Protein AF-A0A2M8KAE6-F1 (afdb_monomer)

Nearest PDB structures (foldseek):
  7bxo-assembly1_F  TM=5.352E-01  e=2.584E-01  Shewanella oneidensis MR-1
  7bxo-assembly1_H  TM=4.807E-01  e=1.833E-01  Shewanella oneidensis MR-1
  3g50-assembly1_B-2  TM=4.434E-01  e=1.437E+00  Streptomyces coelicolor

Foldseek 3Di:
DPDDDLLRLLVVLLVQLVVLLVVLLVDPDQVSNVVSLLSSLVSLVVSLLSLVCVVCVLVVADNDSDLVRRVVRCVVVVHDQPLSVVLVVQCVDCPHLSVVSVVSNCVSPVVPDDPPDPPDPPPDDDPPDPSCPSSVVSSVVSVVSSVVSVVVSVVD

pLDDT: mean 85.57, std 17.7, range [33.69, 97.94]

Sequence (156 aa):
MSGASLASLTNQKLDTARRFIKQSQDSDEAWLRVGLESSAIFQLRSALNGLLKEVNAAYSLSGSLDVAKLLAESEDKQIVVPVLAELADLLSRTDSWCFQLNQAYLVQFECRTSMSSVVQSDSLIGRGSDAGASVSFYLAKLVELVLRFREESSEY

Structure (mmCIF, N/CA/C/O backbone):
data_AF-A0A2M8KAE6-F1
#
_entry.id   AF-A0A2M8KAE6-F1
#
loop_
_atom_site.group_PDB
_atom_site.id
_atom_site.type_symbol
_atom_site.label_atom_id
_atom_site.label_alt_id
_atom_site.label_comp_id
_atom_site.label_asym_id
_atom_site.label_entity_id
_atom_site.label_seq_id
_atom_site.pdbx_PDB_ins_code
_atom_site.Cartn_x
_atom_site.Cartn_y
_atom_site.Cartn_z
_atom_site.occupancy
_atom_site.B_iso_or_equiv
_atom_site.auth_seq_id
_atom_site.auth_comp_id
_atom_site.auth_asym_id
_atom_site.auth_atom_id
_atom_site.pdbx_PDB_model_num
ATOM 1 N N . MET A 1 1 ? 7.671 22.647 14.621 1.00 35.97 1 MET A N 1
ATOM 2 C CA . MET A 1 1 ? 7.744 22.268 13.194 1.00 35.97 1 MET A CA 1
ATOM 3 C C . MET A 1 1 ? 6.502 21.454 12.882 1.00 35.97 1 MET A C 1
ATOM 5 O O . MET A 1 1 ? 6.329 20.415 13.501 1.00 35.97 1 MET A O 1
ATOM 9 N N . SER A 1 2 ? 5.606 21.937 12.021 1.00 43.78 2 SER A N 1
ATOM 10 C CA . SER A 1 2 ? 4.449 21.154 11.569 1.00 43.78 2 SER A CA 1
ATOM 11 C C . SER A 1 2 ? 4.962 20.008 10.696 1.00 43.78 2 SER A C 1
ATOM 13 O O . SER A 1 2 ? 5.333 20.226 9.543 1.00 43.78 2 SER A O 1
ATOM 15 N N . GLY A 1 3 ? 5.089 18.813 11.275 1.00 55.78 3 GLY A N 1
ATOM 16 C CA . GLY A 1 3 ? 5.437 17.612 10.519 1.00 55.78 3 GLY A CA 1
ATOM 17 C C . GLY A 1 3 ? 4.403 17.357 9.423 1.00 55.78 3 GLY A C 1
ATOM 18 O O . GLY A 1 3 ? 3.232 17.700 9.582 1.00 55.78 3 GLY A O 1
ATOM 19 N N . ALA A 1 4 ? 4.838 16.782 8.302 1.00 70.81 4 ALA A N 1
ATOM 20 C CA . ALA A 1 4 ? 3.914 16.326 7.270 1.00 70.81 4 ALA A CA 1
ATOM 21 C C . ALA A 1 4 ? 2.908 15.335 7.881 1.00 70.81 4 ALA A C 1
ATOM 23 O O . ALA A 1 4 ? 3.294 14.476 8.678 1.00 70.81 4 ALA A O 1
ATOM 24 N N . SER A 1 5 ? 1.629 15.454 7.517 1.00 88.62 5 SER A N 1
ATOM 25 C CA . SER A 1 5 ? 0.607 14.496 7.948 1.00 88.62 5 SER A CA 1
ATOM 26 C C . SER A 1 5 ? 0.924 13.092 7.424 1.00 88.62 5 SER A C 1
ATOM 28 O O . SER A 1 5 ? 1.611 12.937 6.409 1.00 88.62 5 SER A O 1
ATOM 30 N N . LEU A 1 6 ? 0.395 12.058 8.085 1.00 90.19 6 LEU A N 1
ATOM 31 C CA . LEU A 1 6 ? 0.551 10.672 7.627 1.00 90.19 6 LEU A CA 1
ATOM 32 C C . LEU A 1 6 ? 0.064 10.505 6.180 1.00 90.19 6 LEU A C 1
ATOM 34 O O . LEU A 1 6 ? 0.785 9.946 5.357 1.00 90.19 6 LEU A O 1
ATOM 38 N N . ALA A 1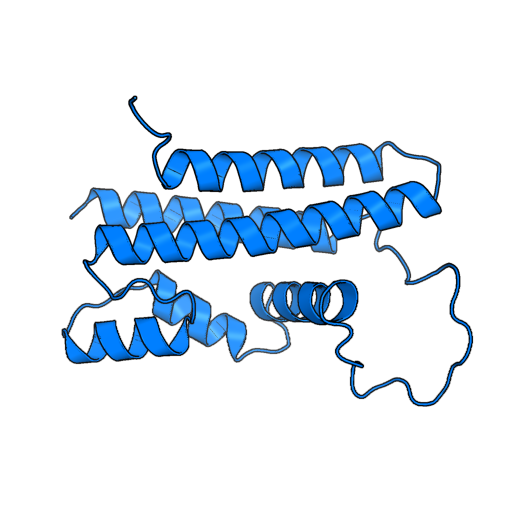 7 ? -1.076 11.116 5.848 1.00 92.19 7 ALA A N 1
ATOM 39 C CA . ALA A 1 7 ? -1.613 11.129 4.492 1.00 92.19 7 ALA A CA 1
ATOM 40 C C . ALA A 1 7 ? -0.650 11.745 3.461 1.00 92.19 7 ALA A C 1
ATOM 42 O O . ALA A 1 7 ? -0.489 11.214 2.359 1.00 92.19 7 ALA A O 1
ATOM 43 N N . SER A 1 8 ? 0.029 12.839 3.825 1.00 93.12 8 SER A N 1
ATOM 44 C CA . SER A 1 8 ? 1.031 13.488 2.970 1.00 93.12 8 SER A CA 1
ATOM 45 C C . SER A 1 8 ? 2.235 12.577 2.716 1.00 93.12 8 SER A C 1
ATOM 47 O O . SER A 1 8 ? 2.679 12.438 1.575 1.00 93.12 8 SER A O 1
ATOM 49 N N . LEU A 1 9 ? 2.716 11.879 3.749 1.00 94.44 9 LEU A N 1
ATOM 50 C CA . LEU A 1 9 ? 3.811 10.918 3.611 1.00 94.44 9 LEU A CA 1
ATOM 51 C C . LEU A 1 9 ? 3.423 9.739 2.710 1.00 94.44 9 LEU A C 1
ATOM 53 O O . LEU A 1 9 ? 4.198 9.376 1.826 1.00 94.44 9 LEU A O 1
ATOM 57 N N . THR A 1 10 ? 2.227 9.170 2.879 1.00 96.31 10 THR A N 1
ATOM 58 C CA . THR A 1 10 ? 1.722 8.096 2.008 1.00 96.31 10 THR A CA 1
ATOM 59 C C . THR A 1 10 ? 1.616 8.560 0.555 1.00 96.31 10 THR A C 1
ATOM 61 O O . THR A 1 10 ? 2.092 7.867 -0.344 1.00 96.31 10 THR A O 1
ATOM 64 N N . ASN A 1 11 ? 1.088 9.764 0.312 1.00 96.50 11 ASN A N 1
ATOM 65 C CA . ASN A 1 11 ? 0.989 10.330 -1.038 1.00 96.50 11 ASN A CA 1
ATOM 66 C C . ASN A 1 11 ? 2.365 10.529 -1.672 1.00 96.50 11 ASN A C 1
ATOM 68 O O . ASN A 1 11 ? 2.573 10.137 -2.817 1.00 96.50 11 ASN A O 1
ATOM 72 N N . GLN A 1 12 ? 3.339 11.037 -0.913 1.00 96.94 12 GLN A N 1
ATOM 73 C CA . GLN A 1 12 ? 4.706 11.192 -1.403 1.00 96.94 12 GLN A CA 1
ATOM 74 C C . GLN A 1 12 ? 5.291 9.854 -1.883 1.00 96.94 12 GLN A C 1
ATOM 76 O O . GLN A 1 12 ? 5.991 9.811 -2.897 1.00 96.94 12 GLN A O 1
ATOM 81 N N . LYS A 1 13 ? 4.999 8.749 -1.183 1.00 97.62 13 LYS A N 1
ATOM 82 C CA . LYS A 1 13 ? 5.434 7.403 -1.582 1.00 97.62 13 LYS A CA 1
ATOM 83 C C . LYS A 1 13 ? 4.753 6.937 -2.868 1.00 97.62 13 LYS A C 1
ATOM 85 O O . LYS A 1 13 ? 5.449 6.473 -3.771 1.00 97.62 13 LYS A O 1
ATOM 90 N N . LEU A 1 14 ? 3.438 7.120 -2.988 1.00 97.88 14 LEU A N 1
ATOM 91 C CA . LEU A 1 14 ? 2.681 6.789 -4.202 1.00 97.88 14 LEU A CA 1
ATOM 92 C C . LEU A 1 14 ? 3.158 7.602 -5.416 1.00 97.88 14 LEU A C 1
ATOM 94 O O . LEU A 1 14 ? 3.379 7.043 -6.490 1.00 97.88 14 LEU A O 1
ATOM 98 N N . ASP A 1 15 ? 3.399 8.899 -5.237 1.00 97.81 15 ASP A N 1
ATOM 99 C CA . ASP A 1 15 ? 3.899 9.782 -6.293 1.00 97.81 15 ASP A CA 1
ATOM 100 C C . ASP A 1 15 ? 5.320 9.420 -6.717 1.00 97.81 15 ASP A C 1
ATOM 102 O O . ASP A 1 15 ? 5.643 9.421 -7.906 1.00 97.81 15 ASP A O 1
ATOM 106 N N . THR A 1 16 ? 6.178 9.071 -5.757 1.00 97.50 16 THR A N 1
ATOM 107 C CA . THR A 1 16 ? 7.539 8.616 -6.058 1.00 97.50 16 THR A CA 1
ATOM 108 C C . THR A 1 16 ? 7.509 7.296 -6.832 1.00 97.50 16 THR A C 1
ATOM 110 O O . THR A 1 16 ? 8.198 7.175 -7.844 1.00 97.50 16 THR A O 1
ATOM 113 N N . ALA A 1 17 ? 6.669 6.336 -6.424 1.00 97.38 17 ALA A N 1
ATOM 114 C CA . ALA A 1 17 ? 6.471 5.086 -7.159 1.00 97.38 17 ALA A CA 1
ATOM 115 C C . ALA A 1 17 ? 6.007 5.347 -8.600 1.00 97.38 17 ALA A C 1
ATOM 117 O O . ALA A 1 17 ? 6.585 4.812 -9.544 1.00 97.38 17 ALA A O 1
ATOM 118 N N . ARG A 1 18 ? 5.019 6.234 -8.781 1.00 97.44 18 ARG A N 1
ATOM 119 C CA . ARG A 1 18 ? 4.509 6.641 -10.099 1.00 97.44 18 ARG A CA 1
ATOM 120 C C . ARG A 1 18 ? 5.607 7.212 -10.996 1.00 97.44 18 ARG A C 1
ATOM 122 O O . ARG A 1 18 ? 5.656 6.883 -12.178 1.00 97.44 18 ARG A O 1
ATOM 129 N N . ARG A 1 19 ? 6.491 8.052 -10.448 1.00 97.44 19 ARG A N 1
ATOM 130 C CA . ARG A 1 19 ? 7.621 8.628 -11.198 1.00 97.44 19 ARG A CA 1
ATOM 131 C C . ARG A 1 19 ? 8.613 7.560 -11.641 1.00 97.44 19 ARG A C 1
ATOM 133 O O . ARG A 1 19 ? 9.009 7.581 -12.799 1.00 97.44 19 ARG A O 1
ATOM 140 N N . PHE A 1 20 ? 8.968 6.619 -10.765 1.00 96.38 20 PHE A N 1
ATOM 141 C CA . PHE A 1 20 ? 9.866 5.520 -11.130 1.00 96.38 20 PHE A CA 1
ATOM 142 C C . PHE A 1 20 ? 9.270 4.605 -12.202 1.00 96.38 20 PHE A C 1
ATOM 144 O O . PHE A 1 20 ? 9.972 4.248 -13.142 1.00 96.38 20 PHE A O 1
ATOM 151 N N . ILE A 1 21 ? 7.977 4.282 -12.113 1.00 94.06 21 ILE A N 1
ATOM 152 C CA . ILE A 1 21 ? 7.276 3.497 -13.141 1.00 94.06 21 ILE A CA 1
ATOM 153 C C . ILE A 1 21 ? 7.333 4.213 -14.490 1.00 94.06 21 ILE A C 1
ATOM 155 O O . ILE A 1 21 ? 7.736 3.614 -15.483 1.00 94.06 21 ILE A O 1
ATOM 159 N N . LYS A 1 22 ? 6.991 5.506 -14.519 1.00 95.19 22 LYS A N 1
ATOM 160 C CA . LYS A 1 22 ? 7.034 6.299 -15.750 1.00 95.19 22 LYS A CA 1
ATOM 161 C C . LYS A 1 22 ? 8.449 6.362 -16.330 1.00 95.19 22 LYS A C 1
ATOM 163 O O . LYS A 1 22 ? 8.644 6.103 -17.507 1.00 95.19 22 LYS A O 1
ATOM 168 N N . GLN A 1 23 ? 9.443 6.636 -15.489 1.00 94.12 23 GLN A N 1
ATOM 169 C CA . GLN A 1 23 ? 10.838 6.685 -15.917 1.00 94.12 23 GLN A CA 1
ATOM 170 C C . GLN A 1 23 ? 11.335 5.327 -16.443 1.00 94.12 23 GLN A C 1
ATOM 172 O O . GLN A 1 23 ? 12.158 5.304 -17.350 1.00 94.12 23 GLN A O 1
ATOM 177 N N . SER A 1 24 ? 10.845 4.206 -15.898 1.00 91.81 24 SER A N 1
ATOM 178 C CA . SER A 1 24 ? 11.138 2.868 -16.428 1.00 91.81 24 SER A CA 1
ATOM 179 C C . SER A 1 24 ? 10.552 2.697 -17.830 1.00 91.81 24 SER A C 1
ATOM 181 O O . SER A 1 24 ? 11.234 2.240 -18.738 1.00 91.81 24 SER A O 1
ATOM 183 N N . GLN A 1 25 ? 9.303 3.116 -18.036 1.00 90.19 25 GLN A N 1
ATOM 184 C CA . GLN A 1 25 ? 8.630 3.015 -19.335 1.00 90.19 25 GLN A CA 1
ATOM 185 C C . GLN A 1 25 ? 9.295 3.880 -20.413 1.00 90.19 25 GLN A C 1
ATOM 187 O O . GLN A 1 25 ? 9.353 3.468 -21.567 1.00 90.19 25 GLN A O 1
ATOM 192 N N . ASP A 1 26 ? 9.827 5.037 -20.019 1.00 91.81 26 ASP A N 1
ATOM 193 C CA . ASP A 1 26 ? 10.525 5.973 -20.906 1.00 91.81 26 ASP A CA 1
ATOM 194 C C . ASP A 1 26 ? 12.004 5.588 -21.150 1.00 91.81 26 ASP A C 1
ATOM 196 O O . ASP A 1 26 ? 12.703 6.273 -21.895 1.00 91.81 26 ASP A O 1
ATOM 200 N N . SER A 1 27 ? 12.523 4.539 -20.498 1.00 87.88 27 SER A N 1
ATOM 201 C CA . SER A 1 27 ? 13.935 4.155 -20.580 1.00 87.88 27 SER A CA 1
ATOM 202 C C . SER A 1 27 ? 14.174 3.025 -21.580 1.00 87.88 27 SER A C 1
ATOM 204 O O . SER A 1 27 ? 13.583 1.953 -21.473 1.00 87.88 27 SER A O 1
ATOM 206 N N . ASP A 1 28 ? 15.131 3.217 -22.487 1.00 86.06 28 ASP A N 1
ATOM 207 C CA . ASP A 1 28 ? 15.583 2.171 -23.417 1.00 86.06 28 ASP A CA 1
ATOM 208 C C . ASP A 1 28 ? 16.569 1.176 -22.768 1.00 86.06 28 ASP A C 1
ATOM 210 O O . ASP A 1 28 ? 16.810 0.078 -23.273 1.00 86.06 28 ASP A O 1
ATOM 214 N N . GLU A 1 29 ? 17.126 1.535 -21.609 1.00 87.75 29 GLU A N 1
ATOM 215 C CA . GLU A 1 29 ? 18.167 0.781 -20.914 1.00 87.75 29 GLU A CA 1
ATOM 216 C C . GLU A 1 29 ? 17.560 -0.306 -20.015 1.00 87.75 29 GLU A C 1
ATOM 218 O O . GLU A 1 29 ? 17.036 -0.036 -18.930 1.00 87.75 29 GLU A O 1
ATOM 223 N N . ALA A 1 30 ? 17.670 -1.572 -20.428 1.00 83.44 30 ALA A N 1
ATOM 224 C CA . ALA A 1 30 ? 17.046 -2.701 -19.730 1.00 83.44 30 ALA A CA 1
ATOM 225 C C . ALA A 1 30 ? 17.452 -2.825 -18.246 1.00 83.44 30 ALA A C 1
ATOM 227 O O . ALA A 1 30 ? 16.621 -3.152 -17.398 1.00 83.44 30 ALA A O 1
ATOM 228 N N . TRP A 1 31 ? 18.713 -2.543 -17.906 1.00 83.38 31 TRP A N 1
ATOM 229 C CA . TRP A 1 31 ? 19.191 -2.595 -16.519 1.00 83.38 31 TRP A CA 1
ATOM 230 C C . TRP A 1 31 ? 18.584 -1.476 -15.658 1.00 83.38 31 TRP A C 1
ATOM 232 O O . TRP A 1 31 ? 18.247 -1.702 -14.492 1.00 83.38 31 TRP A O 1
ATOM 242 N N . LEU A 1 32 ? 18.398 -0.285 -16.238 1.00 86.75 32 LEU A N 1
ATOM 243 C CA . LEU A 1 32 ? 17.825 0.871 -15.557 1.00 86.75 32 LEU A CA 1
ATOM 244 C C . LEU A 1 32 ? 16.333 0.651 -15.292 1.00 86.75 32 LEU A C 1
ATOM 246 O O . LEU A 1 32 ? 15.865 0.923 -14.187 1.00 86.75 32 LEU A O 1
ATOM 250 N N . ARG A 1 33 ? 15.610 0.070 -16.257 1.00 88.00 33 ARG A N 1
ATOM 251 C CA . ARG A 1 33 ? 14.202 -0.327 -16.103 1.00 88.00 33 ARG A CA 1
ATOM 252 C C . ARG A 1 33 ? 13.975 -1.215 -14.887 1.00 88.00 33 ARG A C 1
ATOM 254 O O . ARG A 1 33 ? 13.150 -0.901 -14.032 1.00 88.00 33 ARG A O 1
ATOM 261 N N . VAL A 1 34 ? 14.761 -2.285 -14.765 1.00 85.19 34 VAL A N 1
ATOM 262 C CA . VAL A 1 34 ? 14.659 -3.228 -13.640 1.00 85.19 34 VAL A CA 1
ATOM 263 C C . VAL A 1 34 ? 14.949 -2.536 -12.302 1.00 85.19 34 VAL A C 1
ATOM 265 O O . VAL A 1 34 ? 14.253 -2.779 -11.310 1.00 85.19 34 VAL A O 1
ATOM 268 N N . GLY A 1 35 ? 15.943 -1.643 -12.260 1.00 88.81 35 GLY A N 1
ATOM 269 C CA . GLY A 1 35 ? 16.256 -0.855 -11.064 1.00 88.81 35 GLY A CA 1
ATOM 270 C C . GLY A 1 35 ? 15.124 0.096 -10.656 1.00 88.81 35 GLY A C 1
ATOM 271 O O . GLY A 1 35 ? 14.778 0.192 -9.474 1.00 88.81 35 GLY A O 1
ATOM 272 N N . LEU A 1 36 ? 14.507 0.769 -11.629 1.00 92.81 36 LEU A N 1
ATOM 273 C CA . LEU A 1 36 ? 13.386 1.685 -11.412 1.00 92.81 36 LEU A CA 1
ATOM 274 C C . LEU A 1 36 ? 12.114 0.945 -10.979 1.00 92.81 36 LEU A C 1
ATOM 276 O O . LEU A 1 36 ? 11.459 1.371 -10.030 1.00 92.81 36 LEU A O 1
ATOM 280 N N . GLU A 1 37 ? 11.798 -0.197 -11.593 1.00 91.88 37 GLU A N 1
ATOM 281 C CA . GLU A 1 37 ? 10.686 -1.063 -11.175 1.00 91.88 37 GLU A CA 1
ATOM 282 C C . GLU A 1 37 ? 10.872 -1.569 -9.738 1.00 91.88 37 GLU A C 1
ATOM 284 O O . GLU A 1 37 ? 9.943 -1.506 -8.932 1.00 91.88 37 GLU A O 1
ATOM 289 N N . SER A 1 38 ? 12.088 -1.989 -9.376 1.00 91.94 38 SER A N 1
ATOM 290 C CA . SER A 1 38 ? 12.404 -2.412 -8.003 1.00 91.94 38 SER A CA 1
ATOM 291 C C . SER A 1 38 ? 12.258 -1.253 -7.009 1.00 91.94 38 SER A C 1
ATOM 293 O O . SER A 1 38 ? 11.672 -1.396 -5.934 1.00 91.94 38 SER A O 1
ATOM 295 N N . SER A 1 39 ? 12.719 -0.059 -7.394 1.00 94.50 39 SER A N 1
ATOM 296 C CA . SER A 1 39 ? 12.547 1.161 -6.597 1.00 94.50 39 SER A CA 1
ATOM 297 C C . SER A 1 39 ? 11.069 1.511 -6.412 1.00 94.50 39 SER A C 1
ATOM 299 O O . SER A 1 39 ? 10.655 1.890 -5.316 1.00 94.50 39 SER A O 1
ATOM 301 N N . ALA A 1 40 ? 10.249 1.344 -7.451 1.00 96.06 40 ALA A N 1
ATOM 302 C CA . ALA A 1 40 ? 8.809 1.541 -7.374 1.00 96.06 40 ALA A CA 1
ATOM 303 C C . ALA A 1 40 ? 8.142 0.540 -6.418 1.00 96.06 40 ALA A C 1
ATOM 305 O O . ALA A 1 40 ? 7.363 0.962 -5.567 1.00 96.06 40 ALA A O 1
ATOM 306 N N . ILE A 1 41 ? 8.496 -0.749 -6.477 1.00 95.50 41 ILE A N 1
ATOM 307 C CA . ILE A 1 41 ? 7.998 -1.7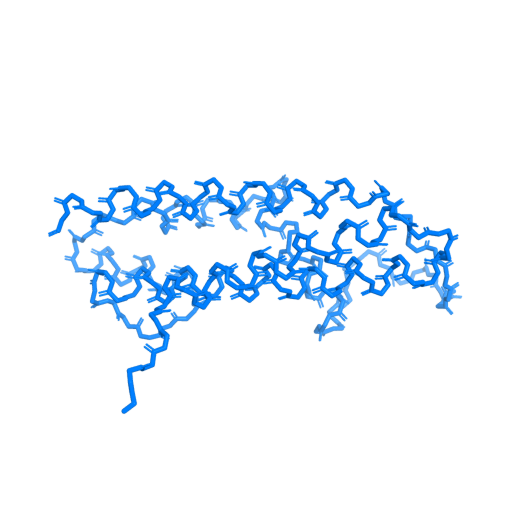79 -5.546 1.00 95.50 41 ILE A CA 1
ATOM 308 C C . ILE A 1 41 ? 8.310 -1.408 -4.092 1.00 95.50 41 ILE A C 1
ATOM 310 O O . ILE A 1 41 ? 7.430 -1.476 -3.231 1.00 95.50 41 ILE A O 1
ATOM 314 N N . PHE A 1 42 ? 9.528 -0.938 -3.812 1.00 96.25 42 PHE A N 1
ATOM 315 C CA . PHE A 1 42 ? 9.897 -0.465 -2.477 1.00 96.25 42 PHE A CA 1
ATOM 316 C C . PHE A 1 42 ? 9.023 0.709 -2.007 1.00 96.25 42 PHE A C 1
ATOM 318 O O . PHE A 1 42 ? 8.556 0.731 -0.861 1.00 96.25 42 PHE A O 1
ATOM 325 N N . GLN A 1 43 ? 8.776 1.689 -2.884 1.00 97.81 43 GLN A N 1
ATOM 326 C CA . GLN A 1 43 ? 7.918 2.829 -2.554 1.00 97.81 43 GLN A CA 1
ATOM 327 C C . GLN A 1 43 ? 6.455 2.406 -2.366 1.00 97.81 43 GLN A C 1
ATOM 329 O O . GLN A 1 43 ? 5.811 2.902 -1.446 1.00 97.81 43 GLN A O 1
ATOM 334 N N . LEU A 1 44 ? 5.945 1.449 -3.147 1.00 97.81 44 LEU A N 1
ATOM 335 C CA . LEU A 1 44 ? 4.597 0.895 -2.980 1.00 97.81 44 LEU A CA 1
ATOM 336 C C . LEU A 1 44 ? 4.446 0.147 -1.651 1.00 97.81 44 LEU A C 1
ATOM 338 O O . LEU A 1 44 ? 3.488 0.387 -0.919 1.00 97.81 44 LEU A O 1
ATOM 342 N N . ARG A 1 45 ? 5.421 -0.688 -1.268 1.00 96.81 45 ARG A N 1
ATOM 343 C CA . ARG A 1 45 ? 5.414 -1.341 0.053 1.00 96.81 45 ARG A CA 1
ATOM 344 C C . ARG A 1 45 ? 5.473 -0.319 1.189 1.00 96.81 45 ARG A C 1
ATOM 346 O O . ARG A 1 45 ? 4.808 -0.492 2.212 1.00 96.81 45 ARG A O 1
ATOM 353 N N . SER A 1 46 ? 6.241 0.754 1.000 1.00 96.69 46 SER A N 1
ATOM 354 C CA . SER A 1 46 ? 6.323 1.874 1.942 1.00 96.69 46 SER A CA 1
ATOM 355 C C . SER A 1 46 ? 5.012 2.662 2.030 1.00 96.69 46 SER A C 1
ATOM 357 O O . SER A 1 46 ? 4.637 3.075 3.123 1.00 96.69 46 SER A O 1
ATOM 359 N N . ALA A 1 47 ? 4.302 2.846 0.914 1.00 97.94 47 ALA A N 1
ATOM 360 C CA . ALA A 1 47 ? 2.980 3.466 0.883 1.00 97.94 47 ALA A CA 1
ATOM 361 C C . ALA A 1 47 ? 1.935 2.597 1.597 1.00 97.94 47 ALA A C 1
ATOM 363 O O . ALA A 1 47 ? 1.158 3.125 2.381 1.00 97.94 47 ALA A O 1
ATOM 364 N N . LEU A 1 48 ? 1.977 1.269 1.425 1.00 97.69 48 LEU A N 1
ATOM 365 C CA . LEU A 1 48 ? 1.126 0.343 2.181 1.00 97.69 48 LEU A CA 1
ATOM 366 C C . LEU A 1 48 ? 1.381 0.452 3.695 1.00 97.69 48 LEU A C 1
ATOM 368 O O . LEU A 1 48 ? 0.440 0.517 4.476 1.00 97.69 48 LEU A O 1
ATOM 372 N N . ASN A 1 49 ? 2.644 0.557 4.121 1.00 96.88 49 ASN A N 1
ATO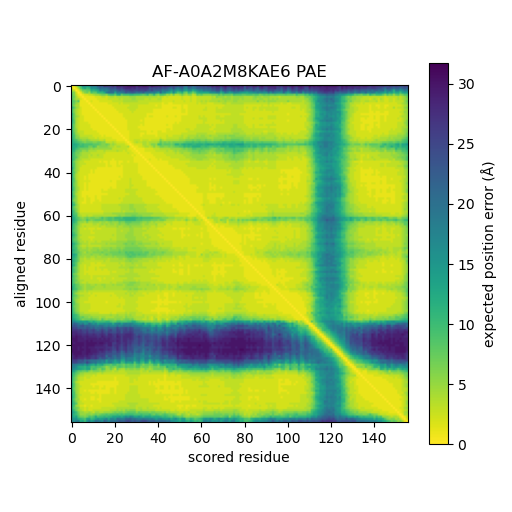M 373 C CA . ASN A 1 49 ? 2.966 0.847 5.526 1.00 96.88 49 ASN A CA 1
ATOM 374 C C . ASN A 1 49 ? 2.444 2.221 5.976 1.00 96.88 49 ASN A C 1
ATOM 376 O O . ASN A 1 49 ? 2.061 2.378 7.132 1.00 96.88 49 ASN A O 1
ATOM 380 N N . GLY A 1 50 ? 2.456 3.217 5.088 1.00 96.75 50 GLY A N 1
ATOM 381 C CA . GLY A 1 50 ? 1.851 4.528 5.323 1.00 96.75 50 GLY A CA 1
ATOM 382 C C . GLY A 1 50 ? 0.347 4.430 5.575 1.00 96.75 50 GLY A C 1
ATOM 383 O O . GLY A 1 50 ? -0.120 4.937 6.590 1.00 96.75 50 GLY A O 1
ATOM 384 N N . LEU A 1 51 ? -0.373 3.682 4.731 1.00 97.19 51 LEU A N 1
ATOM 385 C CA . LEU A 1 51 ? -1.798 3.395 4.906 1.00 97.19 51 LEU A CA 1
ATOM 386 C C . LEU A 1 51 ? -2.077 2.738 6.262 1.00 97.19 51 LEU A C 1
ATOM 388 O O . LEU A 1 51 ? -2.946 3.208 6.983 1.00 97.19 51 LEU A O 1
ATOM 392 N N . LEU A 1 52 ? -1.310 1.717 6.661 1.00 97.06 52 LEU A N 1
ATOM 393 C CA . LEU A 1 52 ? -1.501 1.086 7.975 1.00 97.06 52 LEU A CA 1
ATOM 394 C C . LEU A 1 52 ? -1.298 2.076 9.128 1.00 97.06 52 LEU A C 1
ATOM 396 O O . LEU A 1 52 ? -2.052 2.052 10.092 1.00 97.06 52 LEU A O 1
ATOM 400 N N . LYS A 1 53 ? -0.343 3.008 9.022 1.00 96.31 53 LYS A N 1
ATOM 401 C CA . LYS A 1 53 ? -0.192 4.076 10.025 1.00 96.31 53 LYS A CA 1
ATOM 402 C C . LYS A 1 53 ? -1.384 5.029 10.051 1.00 96.31 53 LYS A C 1
ATOM 404 O O . LYS A 1 53 ? -1.760 5.467 11.134 1.00 96.31 53 LYS A O 1
ATOM 409 N N . GLU A 1 54 ? -1.947 5.370 8.893 1.00 95.31 54 GLU A N 1
ATOM 410 C CA . GLU A 1 54 ? -3.171 6.177 8.817 1.00 95.31 54 GLU A CA 1
ATOM 411 C C . GLU A 1 54 ? -4.350 5.447 9.473 1.00 95.31 54 GLU A C 1
ATOM 413 O O . GLU A 1 54 ? -5.034 6.044 10.297 1.00 95.31 54 GLU A O 1
ATOM 418 N N . VAL A 1 55 ? -4.530 4.152 9.193 1.00 95.19 55 VAL A N 1
ATOM 419 C CA . VAL A 1 55 ? -5.554 3.300 9.823 1.00 95.19 55 VAL A CA 1
ATOM 420 C C . VAL A 1 55 ? -5.376 3.264 11.340 1.00 95.19 55 VAL A C 1
ATOM 422 O O . VAL A 1 55 ? -6.334 3.487 12.078 1.00 95.19 55 VAL A O 1
ATOM 425 N N . ASN A 1 56 ? -4.146 3.056 11.816 1.00 94.06 56 ASN A N 1
ATOM 426 C CA . ASN A 1 56 ? -3.859 3.032 13.248 1.00 94.06 56 ASN A CA 1
ATOM 427 C C . ASN A 1 56 ? -4.230 4.352 13.922 1.00 94.06 56 ASN A C 1
ATOM 429 O O . ASN A 1 56 ? -4.790 4.344 15.014 1.00 94.06 56 ASN A O 1
ATOM 433 N N . ALA A 1 57 ? -3.928 5.479 13.273 1.00 93.50 57 ALA A N 1
ATOM 434 C CA . ALA A 1 57 ? -4.257 6.801 13.789 1.00 93.50 57 ALA A CA 1
ATOM 435 C C . ALA A 1 57 ? -5.770 7.073 13.772 1.00 93.50 57 ALA A C 1
ATOM 437 O O . ALA A 1 57 ? -6.288 7.597 14.753 1.00 93.50 57 ALA A O 1
ATOM 438 N N . ALA A 1 58 ? -6.470 6.693 12.699 1.00 93.25 58 ALA A N 1
ATOM 439 C CA . ALA A 1 58 ? -7.910 6.906 12.551 1.00 93.25 58 ALA A CA 1
ATOM 440 C C . ALA A 1 58 ? -8.724 6.107 13.582 1.00 93.25 58 ALA A C 1
ATOM 442 O O . ALA A 1 58 ? -9.634 6.642 14.205 1.00 93.25 58 ALA A O 1
ATOM 443 N N . TYR A 1 59 ? -8.349 4.849 13.824 1.00 92.25 59 TYR A N 1
ATOM 444 C CA . TYR A 1 59 ? -9.090 3.939 14.707 1.00 92.25 59 TYR A CA 1
ATOM 445 C C . TYR A 1 59 ? -8.441 3.739 16.085 1.00 92.25 59 TYR A C 1
ATOM 447 O O . TYR A 1 59 ? -8.851 2.863 16.848 1.00 92.25 59 TYR A O 1
ATOM 455 N N . SER A 1 60 ? -7.419 4.534 16.427 1.00 92.69 60 SER A N 1
ATOM 456 C CA . SER A 1 60 ? -6.666 4.420 17.688 1.00 92.69 60 SER A CA 1
ATOM 457 C C . S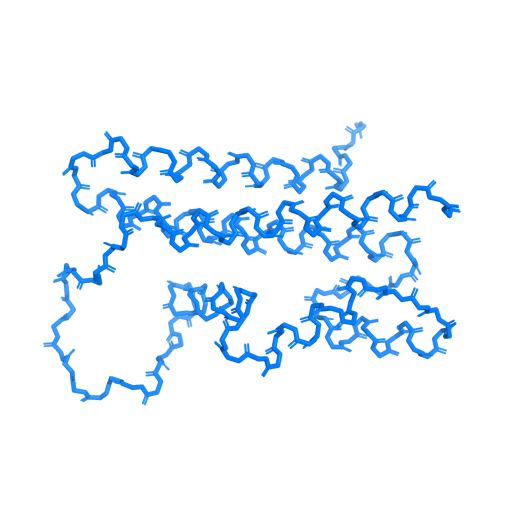ER A 1 60 ? -6.188 2.985 17.985 1.00 92.69 60 SER A C 1
ATOM 459 O O . SER A 1 60 ? -6.312 2.490 19.111 1.00 92.69 60 SER A O 1
ATOM 461 N N . LEU A 1 61 ? -5.674 2.295 16.961 1.00 93.00 61 LEU A N 1
ATOM 462 C CA . LEU A 1 61 ? -5.073 0.959 17.075 1.00 93.00 61 LEU A CA 1
ATOM 463 C C . LEU A 1 61 ? -3.601 1.047 17.507 1.00 93.00 61 LEU A C 1
ATOM 465 O O . LEU A 1 61 ? -3.003 2.126 17.556 1.00 93.00 61 LEU A O 1
ATOM 469 N N . SER A 1 62 ? -2.994 -0.096 17.819 1.00 89.50 62 SER A N 1
ATOM 470 C CA . SER A 1 62 ? -1.570 -0.190 18.121 1.00 89.50 62 SER A CA 1
ATOM 471 C C . SER A 1 62 ? -0.716 0.287 16.943 1.00 89.50 62 SER A C 1
ATOM 473 O O . SER A 1 62 ? -1.099 0.213 15.781 1.00 89.50 62 SER A O 1
ATOM 475 N N . GLY A 1 63 ? 0.507 0.749 17.219 1.00 88.00 63 GLY A N 1
ATOM 476 C CA . GLY A 1 63 ? 1.459 1.189 16.188 1.00 88.00 63 GLY A CA 1
ATOM 477 C C . GLY A 1 63 ? 2.035 0.068 15.303 1.00 88.00 63 GLY A C 1
ATOM 478 O O . GLY A 1 63 ? 3.114 0.246 14.738 1.00 88.00 63 GLY A O 1
ATOM 479 N N . SER A 1 64 ? 1.372 -1.089 15.220 1.00 92.50 64 SER A N 1
ATOM 480 C CA . SER A 1 64 ? 1.783 -2.243 14.417 1.00 92.50 64 SER A CA 1
ATOM 481 C C . SER A 1 64 ? 1.678 -1.954 12.913 1.00 92.50 64 SER A C 1
ATOM 483 O O . SER A 1 64 ? 0.849 -1.166 12.476 1.00 92.50 64 SER A O 1
ATOM 485 N N . LEU A 1 65 ? 2.512 -2.609 12.100 1.00 93.62 65 LEU A N 1
ATOM 486 C CA . LEU A 1 65 ? 2.424 -2.601 10.626 1.00 93.62 65 LEU A CA 1
ATOM 487 C C . LEU A 1 65 ? 2.046 -3.983 10.070 1.00 93.62 65 LEU A C 1
ATOM 489 O O . LEU A 1 65 ? 2.298 -4.293 8.906 1.00 93.62 65 LEU A O 1
ATOM 493 N N . ASP A 1 66 ? 1.499 -4.831 10.934 1.00 94.62 66 ASP A N 1
ATOM 494 C CA . ASP A 1 66 ? 1.054 -6.183 10.624 1.00 94.62 66 ASP A CA 1
ATOM 495 C C . ASP A 1 66 ? -0.475 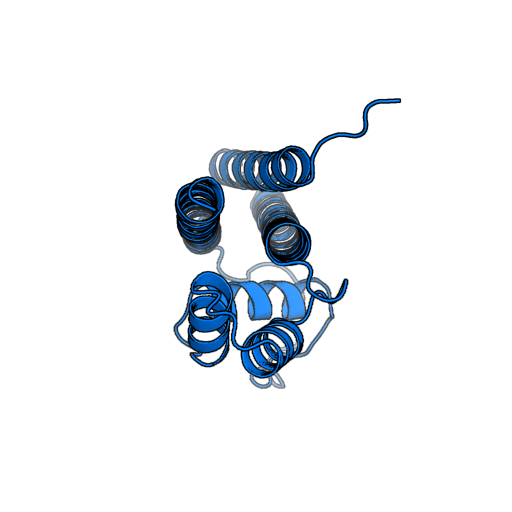-6.201 10.547 1.00 94.62 66 ASP A C 1
ATOM 497 O O . ASP A 1 66 ? -1.149 -5.953 11.549 1.00 94.62 66 ASP A O 1
ATOM 501 N N . VAL A 1 67 ? -1.000 -6.488 9.353 1.00 96.00 67 VAL A N 1
ATOM 502 C CA . VAL A 1 67 ? -2.442 -6.506 9.064 1.00 96.00 67 VAL A CA 1
ATOM 503 C C . VAL A 1 67 ? -3.178 -7.478 9.979 1.00 96.00 67 VAL A C 1
ATOM 505 O O . VAL A 1 67 ? -4.223 -7.118 10.506 1.00 96.00 67 VAL A O 1
ATOM 508 N N . ALA A 1 68 ? -2.629 -8.672 10.223 1.00 95.12 68 ALA A N 1
ATOM 509 C CA . ALA A 1 68 ? -3.299 -9.682 11.039 1.00 95.12 68 ALA A CA 1
ATOM 510 C C . ALA A 1 68 ? -3.417 -9.229 12.500 1.00 95.12 68 ALA A C 1
ATOM 512 O O . ALA A 1 68 ? -4.451 -9.424 13.132 1.00 95.12 68 ALA A O 1
ATOM 513 N N . LYS A 1 69 ? -2.376 -8.567 13.024 1.00 95.88 69 LYS A N 1
ATOM 514 C CA . LYS A 1 69 ? -2.402 -8.008 14.384 1.00 95.88 69 LYS A CA 1
ATOM 515 C C . LYS A 1 69 ? -3.393 -6.860 14.516 1.00 95.88 69 LYS A C 1
ATOM 517 O O . LYS A 1 69 ? -4.116 -6.805 15.501 1.00 95.88 69 LYS A O 1
ATOM 522 N N . LEU A 1 70 ? -3.410 -5.951 13.541 1.00 95.88 70 LEU A N 1
ATOM 523 C CA . LEU A 1 70 ? -4.328 -4.813 13.551 1.00 95.88 70 LEU A CA 1
ATOM 524 C C . LEU A 1 70 ? -5.783 -5.256 13.394 1.00 95.88 70 LEU A C 1
ATOM 526 O O . LEU A 1 70 ? -6.655 -4.703 14.056 1.00 95.88 70 LEU A O 1
ATOM 530 N N . LEU A 1 71 ? -6.038 -6.265 12.555 1.00 96.12 71 LEU A N 1
ATOM 531 C CA . LEU A 1 71 ? -7.369 -6.837 12.379 1.00 96.12 71 LEU A CA 1
ATOM 532 C C . LEU A 1 71 ? -7.862 -7.481 13.681 1.00 96.12 71 LEU A C 1
ATOM 534 O O . LEU A 1 71 ? -8.930 -7.110 14.157 1.00 96.12 71 LEU A O 1
ATOM 538 N N . ALA A 1 72 ? -7.052 -8.341 14.307 1.00 95.81 72 ALA A N 1
ATOM 539 C CA . ALA A 1 72 ? -7.393 -8.951 15.595 1.00 95.81 72 ALA A CA 1
ATOM 540 C C . ALA A 1 72 ? -7.656 -7.894 16.684 1.00 95.81 72 ALA A C 1
ATOM 542 O O . ALA A 1 72 ? -8.627 -7.985 17.425 1.00 95.81 72 ALA A O 1
ATOM 543 N N . GLU A 1 73 ? -6.841 -6.836 16.743 1.0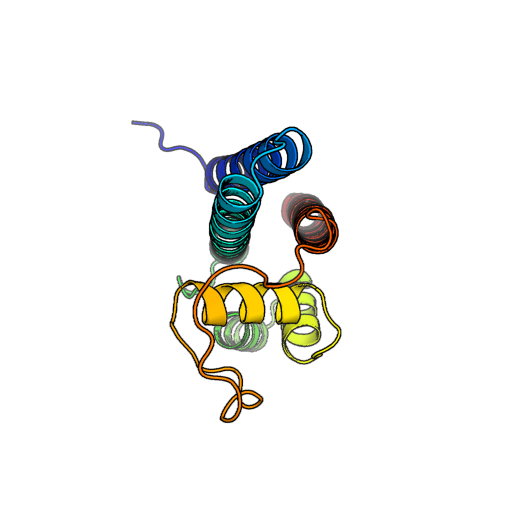0 95.88 73 GLU A N 1
ATOM 544 C CA . GLU A 1 73 ? -7.067 -5.734 17.683 1.00 95.88 73 GLU A CA 1
ATOM 545 C C . GLU A 1 73 ? -8.372 -4.971 17.396 1.00 95.88 73 GLU A C 1
ATOM 547 O O . GLU A 1 73 ? -9.058 -4.548 18.327 1.00 95.88 73 GLU A O 1
ATOM 552 N N . SER A 1 74 ? -8.724 -4.772 16.121 1.00 94.50 74 SER A N 1
ATOM 553 C CA . SER A 1 74 ? -9.987 -4.124 15.753 1.00 94.50 74 SER A CA 1
ATOM 554 C C . SER A 1 74 ? -11.200 -4.969 16.151 1.00 94.50 74 SER A C 1
ATOM 556 O O . SER A 1 74 ? -12.164 -4.428 16.691 1.00 94.50 74 SER A O 1
ATOM 558 N N . GLU A 1 75 ? -11.112 -6.293 15.994 1.00 95.00 75 GLU A N 1
ATOM 559 C CA . GLU A 1 75 ? -12.138 -7.249 16.424 1.00 95.00 75 GLU A CA 1
ATOM 560 C C . GLU A 1 75 ? -12.294 -7.256 17.951 1.00 95.00 75 GLU A C 1
ATOM 562 O O . GLU A 1 75 ? -13.418 -7.162 18.448 1.00 95.00 75 GLU A O 1
ATOM 567 N N . ASP A 1 76 ? -11.183 -7.258 18.697 1.00 95.31 76 ASP A N 1
ATOM 568 C CA . ASP A 1 76 ? -11.176 -7.169 20.165 1.00 95.31 76 ASP A CA 1
ATOM 569 C C . ASP A 1 76 ? -11.827 -5.870 20.669 1.00 95.31 76 ASP A C 1
ATOM 571 O O . ASP A 1 76 ? -12.532 -5.862 21.681 1.00 95.31 76 ASP A O 1
ATOM 575 N N . LYS A 1 77 ? -11.624 -4.758 19.950 1.00 94.31 77 LYS A N 1
ATOM 576 C CA . LYS A 1 77 ? -12.269 -3.465 20.236 1.00 94.31 77 LYS A CA 1
ATOM 577 C C . LYS A 1 77 ? -13.701 -3.366 19.710 1.00 94.31 77 LYS A C 1
ATOM 579 O O . LYS A 1 77 ? -14.345 -2.345 19.937 1.00 94.31 77 LYS A O 1
ATOM 584 N N . GLN A 1 78 ? -14.199 -4.396 19.024 1.00 93.81 78 GLN A N 1
ATOM 585 C CA . GLN A 1 78 ? -15.502 -4.411 18.355 1.00 93.81 78 GLN A CA 1
ATOM 586 C C . GLN A 1 78 ? -15.672 -3.274 17.329 1.00 93.81 78 GLN A C 1
ATOM 588 O O . GLN A 1 78 ? -16.771 -2.758 17.129 1.00 93.81 78 GLN A O 1
ATOM 593 N N . ILE A 1 79 ? -14.577 -2.880 16.675 1.00 92.38 79 ILE A N 1
ATOM 594 C CA . ILE A 1 79 ? -14.549 -1.864 15.622 1.00 92.38 79 ILE A CA 1
ATOM 595 C C . ILE A 1 79 ? -14.416 -2.577 14.280 1.00 92.38 79 ILE A C 1
ATOM 597 O O . ILE A 1 79 ? -13.484 -3.346 14.060 1.00 92.38 79 ILE A O 1
ATOM 601 N N . VAL A 1 80 ? -15.322 -2.283 13.351 1.00 90.62 80 VAL A N 1
ATOM 602 C CA . VAL A 1 80 ? -15.208 -2.775 11.977 1.00 90.62 80 VAL A CA 1
ATOM 603 C C . VAL A 1 80 ? -14.311 -1.824 11.196 1.00 90.62 80 VAL A C 1
ATOM 605 O O . VAL A 1 80 ? -14.649 -0.658 11.021 1.00 90.62 80 VAL A O 1
ATOM 608 N N . VAL A 1 81 ? -13.178 -2.331 10.711 1.00 93.69 81 VAL A N 1
ATOM 609 C CA . VAL A 1 81 ? -12.250 -1.587 9.850 1.00 93.69 81 VAL A CA 1
ATOM 610 C C . VAL A 1 81 ? -12.199 -2.275 8.478 1.00 93.69 81 VAL A C 1
ATOM 612 O O . VAL A 1 81 ? -11.403 -3.202 8.292 1.00 93.69 81 VAL A O 1
ATOM 615 N N . PRO A 1 82 ? -13.034 -1.857 7.503 1.00 93.62 82 PRO A N 1
ATOM 616 C CA . PRO A 1 82 ? -13.195 -2.559 6.224 1.00 93.62 82 PRO A CA 1
ATOM 617 C C . PRO A 1 82 ? -11.878 -2.779 5.473 1.00 93.62 82 PRO A C 1
ATOM 619 O O . PRO A 1 82 ? -11.616 -3.874 4.977 1.00 93.62 82 PRO A O 1
ATOM 622 N N . VAL A 1 83 ? -11.002 -1.770 5.466 1.00 95.62 83 VAL A N 1
ATOM 623 C CA . VAL A 1 83 ? -9.697 -1.843 4.795 1.00 95.62 83 VAL A CA 1
ATOM 624 C C . VAL A 1 83 ? -8.776 -2.925 5.379 1.00 95.62 83 VAL A C 1
ATOM 626 O O . VAL A 1 83 ? -8.013 -3.535 4.633 1.00 95.62 83 VAL A O 1
ATOM 629 N N . LEU A 1 84 ? -8.844 -3.213 6.687 1.00 96.19 84 LEU A N 1
ATOM 630 C CA . LEU A 1 84 ? -8.040 -4.279 7.300 1.00 96.19 84 LEU A CA 1
ATOM 631 C C . LEU A 1 84 ? -8.567 -5.663 6.919 1.00 96.19 84 LEU A C 1
ATOM 633 O O . LEU A 1 84 ? -7.767 -6.546 6.614 1.00 96.19 84 LEU A O 1
ATOM 637 N N . ALA A 1 85 ? -9.891 -5.833 6.879 1.00 95.44 85 ALA A N 1
ATOM 638 C CA . ALA A 1 85 ? -10.516 -7.073 6.428 1.00 95.44 85 ALA A CA 1
ATOM 639 C C . ALA A 1 85 ? -10.205 -7.351 4.946 1.00 95.44 85 ALA A C 1
ATOM 641 O O . ALA A 1 85 ? -9.800 -8.460 4.598 1.00 95.44 85 ALA A O 1
ATOM 642 N N . GLU A 1 86 ? -10.306 -6.333 4.083 1.00 96.75 86 GLU A N 1
ATOM 643 C CA . GLU A 1 86 ? -9.936 -6.443 2.667 1.00 96.75 86 GLU A CA 1
ATOM 644 C C . GLU A 1 86 ? -8.450 -6.786 2.496 1.00 96.75 86 GLU A C 1
ATOM 646 O O . GLU A 1 86 ? -8.108 -7.690 1.736 1.00 96.75 86 GLU A O 1
ATOM 651 N N . LEU A 1 87 ? -7.548 -6.112 3.218 1.00 96.94 87 LEU A N 1
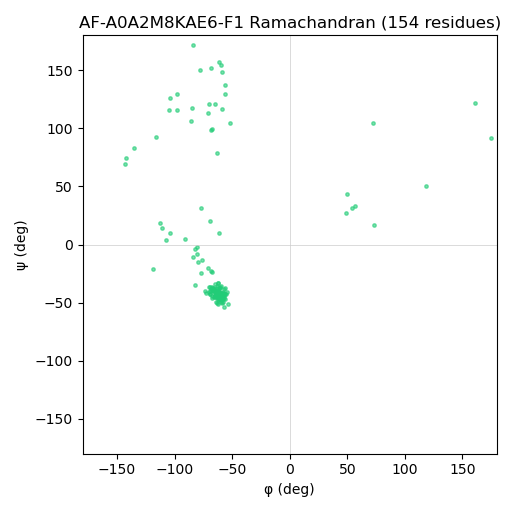ATOM 652 C CA . LEU A 1 87 ? -6.116 -6.411 3.149 1.00 96.94 87 LEU A CA 1
ATOM 653 C C . LEU A 1 87 ? -5.792 -7.828 3.635 1.00 96.94 87 LEU A C 1
ATOM 655 O O . LEU A 1 87 ? -4.914 -8.469 3.057 1.00 96.94 87 LEU A O 1
ATOM 659 N N . ALA A 1 88 ? -6.479 -8.324 4.665 1.00 96.50 88 ALA A N 1
ATOM 660 C CA . ALA A 1 88 ? -6.303 -9.689 5.147 1.00 96.50 88 ALA A CA 1
ATOM 661 C C . ALA A 1 88 ? -6.754 -10.723 4.101 1.00 96.50 88 ALA A C 1
ATOM 663 O O . ALA A 1 88 ? -6.003 -11.661 3.822 1.00 96.50 88 ALA A O 1
ATOM 664 N N . ASP A 1 89 ? -7.916 -10.518 3.468 1.00 96.50 89 ASP A N 1
ATOM 665 C CA . ASP A 1 89 ? -8.382 -11.367 2.361 1.00 96.50 89 ASP A CA 1
ATOM 666 C C . ASP A 1 89 ? -7.377 -11.359 1.205 1.00 96.50 89 ASP A C 1
ATOM 668 O O . ASP A 1 89 ? -6.903 -12.415 0.775 1.00 96.50 89 ASP A O 1
ATOM 672 N N . LEU A 1 90 ? -6.962 -10.168 0.760 1.00 96.06 90 LEU A N 1
ATOM 673 C CA . LEU A 1 90 ? -5.993 -10.025 -0.319 1.00 96.06 90 LEU A CA 1
ATOM 674 C C . LEU A 1 90 ? -4.672 -10.728 0.029 1.00 96.06 90 LEU A C 1
ATOM 676 O O . LEU A 1 90 ? -4.135 -11.459 -0.797 1.00 96.06 90 LEU A O 1
ATOM 680 N N . LEU A 1 91 ? -4.143 -10.581 1.243 1.00 94.62 91 LEU A N 1
ATOM 681 C CA . LEU A 1 91 ? -2.899 -11.251 1.641 1.00 94.62 91 LEU A CA 1
ATOM 682 C C . LEU A 1 91 ? -3.027 -12.778 1.757 1.00 94.62 91 LEU A C 1
ATOM 684 O O . LEU A 1 91 ? -2.015 -13.467 1.642 1.00 94.62 91 LEU A O 1
ATOM 688 N N . SER A 1 92 ? -4.230 -13.319 1.960 1.00 94.38 92 SER A N 1
ATOM 689 C CA . SER A 1 92 ? -4.458 -14.772 1.983 1.00 94.38 92 SER A CA 1
ATOM 690 C C . SER A 1 92 ? -4.471 -15.402 0.583 1.00 94.38 92 SER A C 1
ATOM 692 O O . SER A 1 92 ? -4.177 -16.587 0.413 1.00 94.38 92 SER A O 1
ATOM 694 N N . ARG A 1 93 ? -4.783 -14.593 -0.432 1.00 93.25 93 ARG A N 1
ATOM 695 C CA . ARG A 1 93 ? -5.010 -15.007 -1.815 1.00 93.25 93 ARG A CA 1
ATOM 696 C C . ARG A 1 93 ? -3.766 -14.812 -2.673 1.00 93.25 93 ARG A C 1
ATOM 698 O O . ARG A 1 93 ? -3.332 -13.687 -2.914 1.00 93.25 93 ARG A O 1
ATOM 705 N N . THR A 1 94 ? -3.205 -15.905 -3.186 1.00 90.19 94 THR A N 1
ATOM 706 C CA . THR A 1 94 ? -1.954 -15.875 -3.967 1.00 90.19 94 THR A CA 1
ATOM 707 C C . THR A 1 94 ? -2.084 -15.166 -5.320 1.00 90.19 94 THR A C 1
ATOM 709 O O . THR A 1 94 ? -1.095 -14.667 -5.858 1.00 90.19 94 THR A O 1
ATOM 712 N N . ASP A 1 95 ? -3.300 -15.088 -5.859 1.00 88.00 95 ASP A N 1
ATOM 713 C CA . ASP A 1 95 ? -3.662 -14.377 -7.086 1.00 88.00 95 ASP A CA 1
ATOM 714 C C . ASP A 1 95 ? -3.857 -12.867 -6.878 1.00 88.00 95 ASP A C 1
ATOM 716 O O . ASP A 1 95 ? -4.004 -12.127 -7.851 1.00 88.00 95 ASP A O 1
ATOM 720 N N . SER A 1 96 ? -3.857 -12.386 -5.632 1.00 92.25 96 SER A N 1
ATOM 721 C CA . SER A 1 96 ? -4.144 -10.986 -5.342 1.00 92.25 96 SER A CA 1
ATOM 722 C C . SER A 1 96 ? -2.958 -10.065 -5.629 1.00 92.25 96 SER A C 1
ATOM 724 O O . SER A 1 96 ? -1.787 -10.413 -5.448 1.00 92.25 96 SER A O 1
ATOM 726 N N . TRP A 1 97 ? -3.270 -8.819 -5.985 1.00 94.69 97 TRP A N 1
ATOM 727 C CA . TRP A 1 97 ? -2.265 -7.775 -6.183 1.00 94.69 97 TRP A CA 1
ATOM 728 C C . TRP A 1 97 ? -1.446 -7.505 -4.911 1.00 94.69 97 TRP A C 1
ATOM 730 O O . TRP A 1 97 ? -0.252 -7.227 -4.997 1.00 94.69 97 TRP A O 1
ATOM 740 N N . CYS A 1 98 ? -2.066 -7.588 -3.727 1.00 94.94 98 CYS A N 1
ATOM 741 C CA . CYS A 1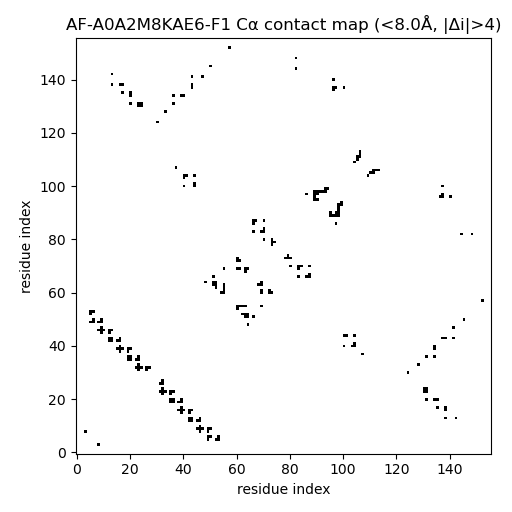 98 ? -1.402 -7.277 -2.461 1.00 94.94 98 CYS A CA 1
ATOM 742 C C . CYS A 1 98 ? -0.410 -8.381 -2.086 1.00 94.94 98 CYS A C 1
ATOM 744 O O . CYS A 1 98 ? 0.727 -8.095 -1.703 1.00 94.94 98 CYS A O 1
ATOM 746 N N . PHE A 1 99 ? -0.806 -9.644 -2.277 1.00 93.19 99 PHE A N 1
ATOM 747 C CA . PHE A 1 99 ? 0.086 -10.782 -2.096 1.00 93.19 99 PHE A CA 1
ATOM 748 C C . PHE A 1 99 ? 1.253 -10.720 -3.081 1.00 93.19 99 PHE A C 1
ATOM 750 O O . PHE A 1 99 ? 2.406 -10.827 -2.666 1.00 93.19 99 PHE A O 1
ATOM 757 N N . GLN A 1 100 ? 0.982 -10.481 -4.367 1.00 93.06 100 GLN A N 1
ATOM 758 C CA . GLN A 1 100 ? 2.018 -10.381 -5.396 1.00 93.06 100 GLN A CA 1
ATOM 759 C C . GLN A 1 100 ? 2.987 -9.217 -5.142 1.00 93.06 100 GLN A C 1
ATOM 761 O O . GLN A 1 100 ? 4.198 -9.405 -5.257 1.00 93.06 100 GLN A O 1
ATOM 766 N N . LEU A 1 101 ? 2.493 -8.047 -4.714 1.00 94.44 101 LEU A N 1
ATOM 767 C CA . LEU A 1 101 ? 3.331 -6.925 -4.281 1.00 94.44 101 LEU A CA 1
ATOM 768 C C . LEU A 1 101 ? 4.230 -7.324 -3.102 1.00 94.44 101 LEU A C 1
ATOM 770 O O . LEU A 1 101 ? 5.426 -7.026 -3.110 1.00 94.44 101 LEU A O 1
ATOM 774 N N . ASN A 1 102 ? 3.673 -8.005 -2.096 1.00 93.31 102 ASN A N 1
ATOM 775 C CA . ASN A 1 102 ? 4.435 -8.452 -0.935 1.00 93.31 102 ASN A CA 1
ATOM 776 C C . ASN A 1 102 ? 5.510 -9.475 -1.333 1.00 93.31 102 ASN A C 1
ATOM 778 O O . ASN A 1 102 ? 6.661 -9.330 -0.936 1.00 93.31 102 ASN A O 1
ATOM 782 N N . GLN A 1 103 ? 5.184 -10.454 -2.180 1.00 91.19 103 GLN A N 1
ATOM 783 C CA . GLN A 1 103 ? 6.167 -11.414 -2.688 1.00 91.19 103 GLN A CA 1
ATOM 784 C C . GLN A 1 103 ? 7.256 -10.738 -3.525 1.00 91.19 103 GLN A C 1
ATOM 786 O O . GLN A 1 103 ? 8.438 -11.019 -3.331 1.00 91.19 103 GLN A O 1
ATOM 791 N N . ALA A 1 104 ? 6.892 -9.810 -4.414 1.00 90.50 104 ALA A N 1
ATOM 792 C CA . ALA A 1 104 ? 7.855 -9.056 -5.211 1.00 90.50 104 ALA A CA 1
ATOM 793 C C . ALA A 1 104 ? 8.837 -8.284 -4.315 1.00 90.50 104 ALA A C 1
ATOM 795 O O . ALA A 1 104 ? 10.046 -8.334 -4.541 1.00 90.50 104 ALA A O 1
ATOM 796 N N . TYR A 1 105 ? 8.329 -7.651 -3.254 1.00 92.56 105 TYR A N 1
ATOM 797 C CA . TYR A 1 105 ? 9.147 -6.978 -2.251 1.00 92.56 105 TYR A CA 1
ATOM 798 C C . TYR A 1 105 ? 10.076 -7.948 -1.503 1.00 92.56 105 TYR A C 1
ATOM 800 O O . TYR A 1 105 ? 11.282 -7.713 -1.446 1.00 92.56 105 TYR A O 1
ATOM 808 N N . LEU A 1 106 ? 9.549 -9.057 -0.972 1.00 90.44 106 LEU A N 1
ATOM 809 C CA . LEU A 1 106 ? 10.329 -10.044 -0.211 1.00 90.44 106 LEU A CA 1
ATOM 810 C C . LEU A 1 106 ? 11.471 -10.643 -1.037 1.00 90.44 106 LEU A C 1
ATOM 812 O O . LEU A 1 106 ? 12.588 -10.809 -0.549 1.00 90.44 106 LEU A O 1
ATOM 816 N N . VAL A 1 107 ? 11.201 -10.950 -2.302 1.00 86.00 107 VAL A N 1
ATOM 817 C CA . VAL A 1 107 ? 12.198 -11.532 -3.196 1.00 86.00 107 VAL A CA 1
ATOM 818 C C . VAL A 1 107 ? 13.284 -10.513 -3.567 1.00 86.00 107 VAL A C 1
ATOM 820 O O . VAL A 1 107 ? 14.442 -10.898 -3.709 1.00 86.00 107 VAL A O 1
ATOM 823 N N . GLN A 1 108 ? 12.937 -9.233 -3.739 1.00 84.81 108 GLN A N 1
ATOM 824 C CA . GLN A 1 108 ? 13.889 -8.188 -4.139 1.00 84.81 108 GLN A CA 1
ATOM 825 C C . GLN A 1 108 ? 14.707 -7.621 -2.973 1.00 84.81 108 GLN A C 1
ATOM 827 O O . GLN A 1 108 ? 15.871 -7.279 -3.166 1.00 84.81 108 GLN A O 1
ATOM 832 N N . PHE A 1 109 ? 14.116 -7.509 -1.781 1.00 84.25 109 PHE A N 1
ATOM 833 C CA . PHE A 1 109 ? 14.703 -6.762 -0.663 1.00 84.25 109 PHE A CA 1
ATOM 834 C C . PHE A 1 109 ? 14.990 -7.609 0.581 1.00 84.25 109 PHE A C 1
ATOM 836 O O . PHE A 1 109 ? 15.835 -7.215 1.379 1.00 84.25 109 PHE A O 1
ATOM 843 N N . GLU A 1 110 ? 14.348 -8.769 0.750 1.00 79.00 110 GLU A N 1
ATOM 844 C CA . GLU A 1 110 ? 14.603 -9.671 1.888 1.00 79.00 110 GLU A CA 1
ATOM 845 C C . GLU A 1 110 ? 15.366 -10.948 1.499 1.00 79.00 110 GLU A C 1
ATOM 847 O O . GLU A 1 110 ? 15.568 -11.817 2.346 1.00 79.00 110 GLU A O 1
ATOM 852 N N . CYS A 1 111 ? 15.790 -11.091 0.235 1.00 60.56 111 CYS A N 1
ATOM 853 C CA . CYS A 1 111 ? 16.479 -12.282 -0.288 1.00 60.56 111 CYS A CA 1
ATOM 854 C C . CYS A 1 111 ? 15.772 -13.607 0.057 1.00 60.56 111 CYS A C 1
ATOM 856 O O . CYS A 1 111 ? 16.414 -14.658 0.142 1.00 60.56 111 CYS A O 1
ATOM 858 N N . ARG A 1 112 ? 14.446 -13.584 0.253 1.00 58.12 112 ARG A N 1
ATOM 859 C CA . ARG A 1 112 ? 13.682 -14.810 0.473 1.00 58.12 112 ARG A CA 1
ATOM 860 C C . ARG A 1 112 ? 13.634 -15.559 -0.846 1.00 58.12 112 ARG A C 1
ATOM 862 O O . ARG A 1 112 ? 13.057 -15.086 -1.825 1.00 58.12 112 ARG A O 1
ATOM 869 N N . THR A 1 113 ? 14.291 -16.713 -0.880 1.00 52.59 113 THR A N 1
ATOM 870 C CA . THR A 1 113 ? 14.265 -17.611 -2.028 1.00 52.59 113 THR A CA 1
ATOM 871 C C . THR A 1 113 ? 12.809 -17.992 -2.265 1.00 52.59 113 THR A C 1
ATOM 873 O O . THR A 1 113 ? 12.170 -18.593 -1.401 1.00 52.59 113 THR A O 1
ATOM 876 N N . SER A 1 114 ? 12.259 -17.622 -3.422 1.00 50.19 114 SER A N 1
ATOM 877 C CA . SER A 1 114 ? 11.021 -18.247 -3.879 1.00 50.19 114 SER A CA 1
ATOM 878 C C . SER A 1 114 ? 11.286 -19.752 -3.920 1.00 50.19 114 SER A C 1
ATOM 880 O O . SER A 1 114 ? 12.298 -20.171 -4.485 1.00 50.19 114 SER A O 1
ATOM 882 N N . MET A 1 115 ? 10.419 -20.571 -3.314 1.00 47.31 115 MET A N 1
ATOM 883 C CA . MET A 1 115 ? 10.573 -22.036 -3.226 1.00 47.31 115 MET A CA 1
ATOM 884 C C . MET A 1 115 ? 10.603 -22.755 -4.597 1.00 47.31 115 MET A C 1
ATOM 886 O O . MET A 1 115 ? 10.585 -23.979 -4.653 1.00 47.31 115 MET A O 1
ATOM 890 N N . SER A 1 116 ? 10.690 -22.017 -5.707 1.00 44.56 116 SER A N 1
ATOM 891 C CA . SER A 1 116 ? 10.672 -22.526 -7.076 1.00 44.56 116 SER A CA 1
ATOM 892 C C . SER A 1 116 ? 12.005 -22.413 -7.842 1.00 44.56 116 SER A C 1
ATOM 894 O O . SER A 1 116 ? 11.991 -22.578 -9.059 1.00 44.56 116 SER A O 1
ATOM 896 N N . SER A 1 117 ? 13.162 -22.156 -7.216 1.00 39.75 117 SER A N 1
ATOM 897 C CA . SER A 1 117 ? 14.430 -22.126 -7.978 1.00 39.75 117 SER A CA 1
ATOM 898 C C . SER A 1 117 ? 15.638 -22.724 -7.246 1.00 39.75 117 SER A C 1
ATOM 900 O O . SER A 1 117 ? 16.548 -22.013 -6.827 1.00 39.75 117 SER A O 1
ATOM 902 N N . VAL A 1 118 ? 15.680 -24.057 -7.156 1.00 40.97 118 VAL A N 1
ATOM 903 C CA . VAL A 1 118 ? 16.937 -24.822 -6.975 1.00 40.97 118 VAL A CA 1
ATOM 904 C C . VAL A 1 118 ? 17.548 -25.226 -8.332 1.00 40.97 118 VAL A C 1
ATOM 906 O O . VAL A 1 118 ? 18.589 -25.867 -8.387 1.00 40.97 118 VAL A O 1
ATOM 909 N N . VAL A 1 119 ? 16.978 -24.791 -9.461 1.00 41.78 119 VAL A N 1
ATOM 910 C CA . VAL A 1 119 ? 17.576 -25.005 -10.788 1.00 41.78 119 VAL A CA 1
ATOM 911 C C . VAL A 1 119 ? 17.498 -23.723 -11.607 1.00 41.78 119 VAL A C 1
ATOM 913 O O . VAL A 1 119 ? 16.561 -23.525 -12.365 1.00 41.78 119 VAL A O 1
ATOM 916 N N . GLN A 1 120 ? 18.463 -22.833 -11.390 1.00 36.41 120 GLN A N 1
ATOM 917 C CA . GLN A 1 120 ? 19.186 -22.090 -12.430 1.00 36.41 120 GLN A CA 1
ATOM 918 C C . GLN A 1 120 ? 20.101 -21.084 -11.738 1.00 36.41 120 GLN A C 1
ATOM 920 O O . GLN A 1 120 ? 19.736 -19.959 -11.406 1.00 36.41 120 GLN A O 1
ATOM 925 N N . SER A 1 121 ? 21.322 -21.542 -11.499 1.00 35.22 121 SER A N 1
ATOM 926 C CA . SER A 1 121 ? 22.497 -20.697 -11.382 1.00 35.22 121 SER A CA 1
ATOM 927 C C . SER A 1 121 ? 22.729 -19.984 -12.719 1.00 35.22 121 SER A C 1
ATOM 929 O O . SER A 1 121 ? 23.553 -20.421 -13.509 1.00 35.22 121 SER A O 1
ATOM 931 N N . ASP A 1 122 ? 21.954 -18.933 -12.970 1.00 33.69 122 ASP A N 1
ATOM 932 C CA . ASP A 1 122 ? 22.252 -17.868 -13.931 1.00 33.69 122 ASP A CA 1
ATOM 933 C C . ASP A 1 122 ? 21.743 -16.557 -13.325 1.00 33.69 122 ASP A C 1
ATOM 935 O O . ASP A 1 122 ? 20.740 -15.948 -13.700 1.00 33.69 122 ASP A O 1
ATOM 939 N N . SER A 1 123 ? 22.434 -16.148 -12.267 1.00 44.28 123 SER A N 1
ATOM 940 C CA . SER A 1 123 ? 22.360 -14.794 -11.749 1.00 44.28 123 SER A CA 1
ATOM 941 C C . SER A 1 123 ? 22.991 -13.874 -12.792 1.00 44.28 123 SER A C 1
ATOM 943 O O . SER A 1 123 ? 24.212 -13.812 -12.827 1.00 44.28 123 SER A O 1
ATOM 945 N N . LEU A 1 124 ? 22.193 -13.199 -13.629 1.00 41.84 124 LEU A N 1
ATOM 946 C CA . LEU A 1 124 ? 22.420 -11.855 -14.204 1.00 41.84 124 LEU A CA 1
ATOM 947 C C . LEU A 1 124 ? 21.530 -11.656 -15.446 1.00 41.84 124 LEU A C 1
ATOM 949 O O . LEU A 1 124 ? 21.676 -12.358 -16.434 1.00 41.84 124 LEU A O 1
ATOM 953 N N . ILE A 1 125 ? 20.682 -10.619 -15.407 1.00 39.12 125 ILE A N 1
ATOM 954 C CA . ILE A 1 125 ? 19.932 -10.048 -16.545 1.00 39.12 125 ILE A CA 1
ATOM 955 C C . ILE A 1 125 ? 18.773 -10.925 -17.057 1.00 39.12 125 ILE A C 1
ATOM 957 O O . ILE A 1 125 ? 18.955 -11.874 -17.804 1.00 39.12 125 ILE A O 1
ATOM 961 N N . GLY A 1 126 ? 17.541 -10.526 -16.719 1.00 40.59 126 GLY A N 1
ATOM 962 C CA . GLY A 1 126 ? 16.342 -11.043 -17.386 1.00 40.59 126 GLY A CA 1
ATOM 963 C C . GLY A 1 126 ? 15.358 -11.788 -16.489 1.00 40.59 126 GLY A C 1
ATOM 964 O O . GLY A 1 126 ? 14.863 -12.845 -16.865 1.00 40.59 126 GLY A O 1
ATOM 965 N N . ARG A 1 127 ? 14.956 -11.212 -15.347 1.00 50.72 127 ARG A N 1
ATOM 966 C CA . ARG A 1 127 ? 13.537 -11.388 -14.998 1.00 50.72 127 ARG A CA 1
ATOM 967 C C . ARG A 1 127 ? 12.763 -10.663 -16.086 1.00 50.72 127 ARG A C 1
ATOM 969 O O . ARG A 1 127 ? 13.030 -9.482 -16.293 1.00 50.72 127 ARG A O 1
ATOM 976 N N . GLY A 1 128 ? 11.891 -11.363 -16.808 1.00 47.06 128 GLY A N 1
ATOM 977 C CA . GLY A 1 128 ? 11.013 -10.733 -17.788 1.00 47.06 128 GLY A CA 1
ATOM 978 C C . GLY A 1 128 ? 10.287 -9.566 -17.123 1.00 47.06 128 GLY A C 1
ATOM 979 O O . GLY A 1 128 ? 9.410 -9.783 -16.294 1.00 47.06 128 GLY A O 1
ATOM 980 N N . SER A 1 129 ? 10.721 -8.341 -17.425 1.00 60.56 129 SER A N 1
ATOM 981 C CA . SER A 1 129 ? 9.980 -7.128 -17.095 1.00 60.56 129 SER A CA 1
ATOM 982 C C . SER A 1 129 ? 8.769 -7.149 -18.010 1.00 60.56 129 SER A C 1
ATOM 984 O O . SER A 1 129 ? 8.907 -7.177 -19.234 1.00 60.56 129 SER A O 1
ATOM 986 N N . ASP A 1 130 ? 7.578 -7.136 -17.430 1.00 69.50 130 ASP A N 1
ATOM 987 C CA . ASP A 1 130 ? 6.316 -7.011 -18.158 1.00 69.50 130 ASP A CA 1
ATOM 988 C C . ASP A 1 130 ? 6.063 -5.560 -18.607 1.00 69.50 130 ASP A C 1
ATOM 990 O O . ASP A 1 130 ? 4.929 -5.087 -18.647 1.00 69.50 130 ASP A O 1
ATOM 994 N N . ALA A 1 131 ? 7.143 -4.825 -18.894 1.00 69.56 131 ALA A N 1
ATOM 995 C CA . ALA A 1 131 ? 7.144 -3.389 -19.143 1.00 69.56 131 ALA A CA 1
ATOM 996 C C . ALA A 1 131 ? 6.500 -2.558 -18.017 1.00 69.56 131 ALA A C 1
ATOM 998 O O . ALA A 1 131 ? 5.924 -1.495 -18.257 1.00 69.56 131 ALA A O 1
ATOM 999 N N . GLY A 1 132 ? 6.606 -3.039 -16.775 1.00 75.81 132 GLY A N 1
ATOM 1000 C CA . GLY A 1 132 ? 6.078 -2.360 -15.599 1.00 75.81 132 GLY A CA 1
ATOM 1001 C C . GLY A 1 132 ? 4.553 -2.415 -15.496 1.00 75.81 132 GLY A C 1
ATOM 1002 O O . GLY A 1 132 ? 3.977 -1.630 -14.735 1.00 75.81 132 GLY A O 1
ATOM 1003 N N . ALA A 1 133 ? 3.884 -3.309 -16.233 1.00 83.19 133 ALA A N 1
ATOM 1004 C CA . ALA A 1 133 ? 2.432 -3.466 -16.190 1.00 83.19 133 ALA A CA 1
ATOM 1005 C C . ALA A 1 133 ? 1.956 -3.900 -14.793 1.00 83.19 133 ALA A C 1
ATOM 1007 O O . ALA A 1 133 ? 1.063 -3.268 -14.228 1.00 83.19 133 ALA A O 1
ATOM 1008 N N . SER A 1 134 ? 2.613 -4.889 -14.183 1.00 86.75 134 SER A N 1
ATOM 1009 C CA . SER A 1 134 ? 2.313 -5.362 -12.826 1.00 86.75 134 SER A CA 1
ATOM 1010 C C . SER A 1 134 ? 2.521 -4.260 -11.794 1.00 86.75 134 SER A C 1
ATOM 1012 O O . SER A 1 134 ? 1.658 -4.016 -10.954 1.00 86.75 134 SER A O 1
ATOM 1014 N N . VAL A 1 135 ? 3.636 -3.529 -11.879 1.00 90.50 135 VAL A N 1
ATOM 1015 C CA . VAL A 1 135 ? 3.942 -2.449 -10.926 1.00 90.50 135 VAL A CA 1
ATOM 1016 C C . VAL A 1 135 ? 2.946 -1.290 -11.069 1.00 90.50 135 VAL A C 1
ATOM 1018 O O . VAL A 1 135 ? 2.502 -0.725 -10.068 1.00 90.50 135 VAL A O 1
ATOM 1021 N N . SER A 1 136 ? 2.532 -0.978 -12.301 1.00 93.62 136 SER A N 1
ATOM 1022 C CA . SER A 1 136 ? 1.471 -0.002 -12.584 1.00 93.62 136 SER A CA 1
ATOM 1023 C C . SER A 1 136 ? 0.119 -0.448 -12.025 1.00 93.62 136 SER A C 1
ATOM 1025 O O . SER A 1 136 ? -0.612 0.365 -11.457 1.00 93.62 136 SER A O 1
ATOM 1027 N N . PHE A 1 137 ? -0.201 -1.738 -12.137 1.00 94.38 137 PHE A N 1
ATOM 1028 C CA . PHE A 1 137 ? -1.419 -2.320 -11.584 1.00 94.38 137 PHE A CA 1
ATOM 1029 C C . PHE A 1 137 ? -1.436 -2.263 -10.050 1.00 94.38 137 PHE A C 1
ATOM 1031 O O . PHE A 1 137 ? -2.431 -1.827 -9.470 1.00 94.38 137 PHE A O 1
ATOM 1038 N N . TYR A 1 138 ? -0.324 -2.603 -9.389 1.00 96.12 138 TYR A N 1
ATOM 1039 C CA . TYR A 1 138 ? -0.190 -2.469 -7.934 1.00 96.12 138 TYR A CA 1
ATOM 1040 C C . TYR A 1 138 ? -0.376 -1.020 -7.481 1.00 96.12 138 TYR A C 1
ATOM 1042 O O . TYR A 1 138 ? -1.089 -0.770 -6.512 1.00 96.12 138 TYR A O 1
ATOM 1050 N N . LEU A 1 139 ? 0.228 -0.061 -8.195 1.00 97.38 139 LEU A N 1
ATOM 1051 C CA . LEU A 1 139 ? 0.038 1.362 -7.921 1.00 97.38 139 LEU A CA 1
ATOM 1052 C C . LEU A 1 139 ? -1.440 1.750 -8.018 1.00 97.38 139 LEU A C 1
ATOM 1054 O O . LEU A 1 139 ? -1.952 2.389 -7.104 1.00 97.38 139 LEU A O 1
ATOM 1058 N N . ALA A 1 140 ? -2.121 1.374 -9.103 1.00 97.31 140 ALA A N 1
ATOM 1059 C CA . ALA A 1 140 ? -3.529 1.708 -9.304 1.00 97.31 140 ALA A CA 1
ATOM 1060 C C . ALA A 1 140 ? -4.408 1.150 -8.176 1.00 97.31 140 ALA A C 1
ATOM 1062 O O . ALA A 1 140 ? -5.198 1.892 -7.593 1.00 97.31 140 ALA A O 1
ATOM 1063 N N . LYS A 1 141 ? -4.216 -0.125 -7.816 1.00 97.88 141 LYS A N 1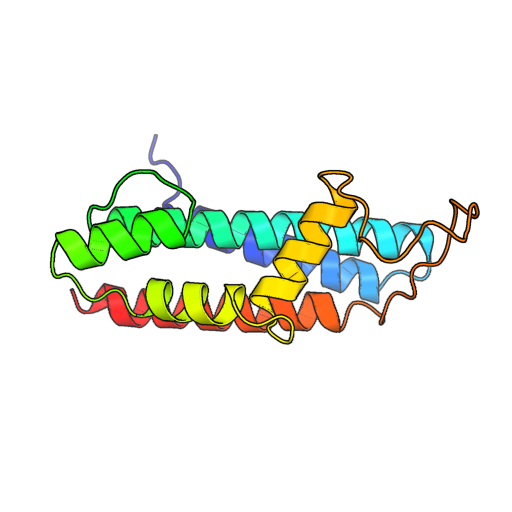
ATOM 1064 C CA . LYS A 1 141 ? -4.993 -0.783 -6.761 1.00 97.88 141 LYS A CA 1
ATOM 1065 C C . LYS A 1 141 ? -4.716 -0.222 -5.372 1.00 97.88 141 LYS A C 1
ATOM 1067 O O . LYS A 1 141 ? -5.650 -0.025 -4.600 1.00 97.88 141 LYS A O 1
ATOM 1072 N N . LEU A 1 142 ? -3.462 0.101 -5.063 1.00 97.69 142 LEU A N 1
ATOM 1073 C CA . LEU A 1 142 ? -3.125 0.722 -3.786 1.00 97.69 142 LEU A CA 1
ATOM 1074 C C . LEU A 1 142 ? -3.671 2.154 -3.685 1.00 97.69 142 LEU A C 1
ATOM 1076 O O . LEU A 1 142 ? -4.149 2.540 -2.623 1.00 97.69 142 LEU A O 1
ATOM 1080 N N . VAL A 1 143 ? -3.641 2.934 -4.772 1.00 97.75 143 VAL A N 1
ATOM 1081 C CA . VAL A 1 143 ? -4.259 4.272 -4.809 1.00 97.75 143 VAL A CA 1
ATOM 1082 C C . VAL A 1 143 ? -5.766 4.178 -4.570 1.00 97.75 143 VAL A C 1
ATOM 1084 O O . VAL A 1 143 ? -6.285 4.917 -3.741 1.00 97.75 143 VAL A O 1
ATOM 1087 N N . GLU A 1 144 ? -6.453 3.259 -5.252 1.00 97.25 144 GLU A N 1
ATOM 1088 C CA . GLU A 1 144 ? -7.891 3.009 -5.079 1.00 97.25 144 GLU A CA 1
ATOM 1089 C C . GLU A 1 144 ? -8.233 2.661 -3.620 1.00 97.25 144 GLU A C 1
ATOM 1091 O O . GLU A 1 144 ? -9.155 3.235 -3.044 1.00 97.25 144 GLU A O 1
ATOM 1096 N N . LEU A 1 145 ? -7.449 1.776 -2.996 1.00 97.06 145 LEU A N 1
ATOM 1097 C CA . LEU A 1 145 ? -7.623 1.393 -1.594 1.00 97.06 145 LEU A CA 1
ATOM 1098 C C . LEU A 1 145 ? -7.416 2.576 -0.634 1.00 97.06 145 LEU A C 1
ATOM 1100 O O . LEU A 1 145 ? -8.210 2.773 0.281 1.00 97.06 145 LEU A O 1
ATOM 1104 N N . VAL A 1 146 ? -6.362 3.372 -0.842 1.00 96.69 146 VAL A N 1
ATOM 1105 C CA . VAL A 1 146 ? -6.048 4.540 -0.001 1.00 96.69 146 VAL A CA 1
ATOM 1106 C C . VAL A 1 146 ? -7.133 5.610 -0.103 1.00 96.69 146 VAL A C 1
ATOM 1108 O O . VAL A 1 146 ? -7.498 6.196 0.913 1.00 96.69 146 VAL A O 1
ATOM 1111 N N . LEU A 1 147 ? -7.639 5.883 -1.309 1.00 95.50 147 LEU A N 1
ATOM 1112 C CA . LEU A 1 147 ? -8.704 6.867 -1.512 1.00 95.50 147 LEU A CA 1
ATOM 1113 C C . LEU A 1 147 ? -9.991 6.433 -0.815 1.00 95.50 147 LEU A C 1
ATOM 1115 O O . LEU A 1 147 ? -10.519 7.197 -0.014 1.00 95.50 147 LEU A O 1
ATOM 1119 N N . ARG A 1 148 ? -10.414 5.185 -1.030 1.00 95.31 148 ARG A N 1
ATOM 1120 C CA . ARG A 1 148 ? -11.614 4.624 -0.404 1.00 95.31 148 ARG A CA 1
ATOM 1121 C C . ARG A 1 148 ? -11.531 4.623 1.122 1.00 95.31 148 ARG A C 1
ATOM 1123 O O . ARG A 1 148 ? -12.450 5.096 1.775 1.00 95.31 148 ARG A O 1
ATOM 1130 N N . PHE A 1 149 ? -10.400 4.199 1.692 1.00 95.50 149 PHE A N 1
ATOM 1131 C CA . PHE A 1 149 ? -10.185 4.293 3.140 1.00 95.50 149 PHE A CA 1
ATOM 1132 C C . PHE A 1 149 ? -10.339 5.733 3.649 1.00 95.50 149 PHE A C 1
ATOM 1134 O O . PHE A 1 149 ? -10.945 5.952 4.692 1.00 95.50 149 PHE A O 1
ATOM 1141 N N . ARG A 1 150 ? -9.794 6.724 2.933 1.00 94.19 150 ARG A N 1
ATOM 1142 C CA . ARG A 1 150 ? -9.870 8.127 3.361 1.00 94.19 150 ARG A CA 1
ATOM 1143 C C . ARG A 1 150 ? -11.282 8.687 3.270 1.00 94.19 150 ARG A C 1
ATOM 1145 O O . ARG A 1 150 ? -11.676 9.411 4.177 1.00 94.19 150 ARG A O 1
ATOM 1152 N N . GLU A 1 151 ? -12.011 8.341 2.214 1.00 92.00 151 GLU A N 1
ATOM 1153 C CA . GLU A 1 151 ? -13.428 8.675 2.055 1.00 92.00 151 GLU A CA 1
ATOM 1154 C C . GLU A 1 151 ? -14.233 8.116 3.235 1.00 92.00 151 GLU A C 1
ATOM 1156 O O . GLU A 1 151 ? -14.841 8.895 3.964 1.00 92.00 151 GLU A O 1
ATOM 1161 N N . GLU A 1 152 ? -14.108 6.817 3.520 1.00 88.00 152 GLU A N 1
ATOM 1162 C CA . GLU A 1 152 ? -14.776 6.153 4.650 1.00 88.00 152 GLU A CA 1
ATOM 1163 C C . GLU A 1 152 ? -14.362 6.747 6.008 1.00 88.00 152 GLU A C 1
ATOM 1165 O O . GLU A 1 152 ? -15.199 7.003 6.866 1.00 88.00 152 GLU A O 1
ATOM 1170 N N . SER A 1 153 ? -13.068 7.013 6.218 1.00 85.12 153 SER A N 1
ATOM 1171 C CA . SER A 1 153 ? -12.566 7.553 7.490 1.00 85.12 153 SER A CA 1
ATOM 1172 C C . SER A 1 153 ? -12.956 9.008 7.741 1.00 85.12 153 SER A C 1
ATOM 1174 O O . SER A 1 153 ? -12.901 9.454 8.879 1.00 85.12 153 SER A O 1
ATOM 1176 N N . SER A 1 154 ? -13.319 9.761 6.697 1.00 78.88 154 SER A N 1
ATOM 1177 C CA . SER A 1 154 ? -13.750 11.155 6.840 1.00 78.88 154 SER A CA 1
ATOM 1178 C C . SER A 1 154 ? -15.174 11.297 7.385 1.00 78.88 154 SER A C 1
ATOM 1180 O O . SER A 1 154 ? -15.566 12.394 7.783 1.00 78.88 154 SER A O 1
ATOM 1182 N N . GLU A 1 155 ? -15.935 10.200 7.409 1.00 62.47 155 GLU A N 1
ATOM 1183 C CA . GLU A 1 155 ? -17.298 10.148 7.942 1.00 62.47 155 GLU A CA 1
ATOM 1184 C C . GLU A 1 155 ? -17.347 9.950 9.470 1.00 62.47 155 GLU A C 1
ATOM 1186 O O . GLU A 1 155 ? -18.414 10.125 10.065 1.00 62.47 155 GLU A O 1
ATOM 1191 N N . TYR A 1 156 ? -16.213 9.623 10.104 1.00 55.25 156 TYR A N 1
ATOM 1192 C CA . TYR A 1 156 ? -16.075 9.326 11.538 1.00 55.25 156 TYR A CA 1
ATOM 1193 C C . TYR A 1 156 ? -15.243 10.382 12.277 1.00 55.25 156 TYR A C 1
ATOM 1195 O O . TYR A 1 156 ? -15.599 10.683 13.441 1.00 55.25 156 TYR A O 1
#

Solvent-accessible surface area (backbone atoms only — not comparable to full-atom values): 8953 Å² total; per-residue (Å²): 130,91,69,79,51,56,67,53,54,22,48,52,24,49,54,50,19,53,50,27,44,50,54,24,65,75,43,90,49,70,73,57,24,55,52,25,46,51,52,17,47,53,24,47,56,50,21,51,50,28,49,40,51,43,50,22,63,76,69,72,49,68,95,60,83,46,57,71,60,52,40,52,52,28,56,76,68,72,44,90,53,68,68,42,57,52,50,48,54,30,57,72,34,80,90,27,61,58,25,45,52,50,50,54,42,36,46,73,76,64,70,47,76,66,97,84,62,96,78,69,98,68,91,72,90,76,78,83,72,70,75,53,48,66,62,51,48,44,49,53,54,52,50,53,51,54,50,51,50,50,58,62,58,72,80,111

Mean predicted aligned error: 7.28 Å

Radius of gyration: 17.06 Å; Cα contacts (8 Å, |Δi|>4): 140; chains: 1; bounding box: 40×47×44 Å

Secondary structure (DSSP, 8-state):
--PPPHHHHHHHHHHHHHHHHHHHHT---HHHHHHHHHHHHHHHHHHHHHHHHHHHHHTT--S---HHHHHHHHHHTT---HHHHHHHHHHH-TTSHHHHHHHHHHHHHS----TT-SS----SS-----TTHHHHHHHHHHHHHHHHHHHHHTT-